Protein AF-A0A2P9GVI4-F1 (afdb_monomer)

Foldseek 3Di:
DQLLLLLVLCVVPPVVLNVQLVVLLCCCVPVVVHDCVDLVSVLVSCVVSVHPSVVSSVSSPDPVSVVVSVVVVVVCVVLVDDDPDWDADPSDIDHDPVCVVVVVVCVVPNDD

pLDDT: mean 96.64, std 3.84, range [67.56, 98.56]

Solvent-accessible surface area (backbone atoms only — not comparable to full-atom values): 6349 Å² total; per-residue (Å²): 110,60,52,63,31,36,45,53,45,25,54,74,77,38,55,89,40,30,63,52,34,51,54,46,49,50,41,36,40,77,75,66,71,42,60,54,72,39,69,69,54,38,38,50,42,29,45,78,34,73,42,65,32,67,62,44,52,54,54,31,67,36,67,68,43,50,51,51,52,49,50,54,51,54,51,40,45,76,71,68,58,65,88,75,54,64,47,71,59,99,83,48,78,41,70,39,78,88,34,50,74,57,53,54,48,35,76,74,68,42,88,125

Nearest PDB structures (foldseek):
  3fz5-assembly2_D  TM=9.239E-01  e=6.367E-06  Cereibacter sphaeroides 2.4.1
  3fz5-assembly1_A  TM=9.289E-01  e=1.807E-05  Cereibacter sphaeroides 2.4.1
  2imd-assembly1_A  TM=8.582E-01  e=8.414E-03  Pseudomonas putida
  3kzq-assembly3_D-3  TM=7.575E-01  e=2.127E-02  Vibrio parahaemolyticus
  6gho-assembly1_B  TM=7.658E-01  e=3.011E-02  Geobacillus kaustophilus HTA426

Sequence (112 aa):
MHAARACLVLQSERPDLAPEFIHRAFRAYFAEGRNISDIEVLRRVLQESGAQASAVLEAAARSDTKERLKSAIDESIARGVFGAPYFIVDGEPFWGNDRLAQMERWLASGPF

Mean predicted aligned error: 2.85 Å

Secondary structure (DSSP, 8-state):
-HHHHHHHHHHHH-TTTHHHHHHHHHHHHHTT---TTSHHHHHHHHHHTT--HHHHHHHHHSHHHHHHHHHHHHHHHHTT--SSSEEEETTEEEESGGGHHHHHHHHHH---

Structure (mmCIF, N/CA/C/O backbone):
data_AF-A0A2P9GVI4-F1
#
_entry.id   AF-A0A2P9GVI4-F1
#
loop_
_atom_site.group_PDB
_atom_site.id
_atom_site.type_symbol
_atom_site.label_atom_id
_atom_site.label_alt_id
_atom_site.label_comp_id
_atom_site.label_asym_id
_atom_site.label_entity_id
_atom_site.label_seq_id
_atom_site.pdbx_PDB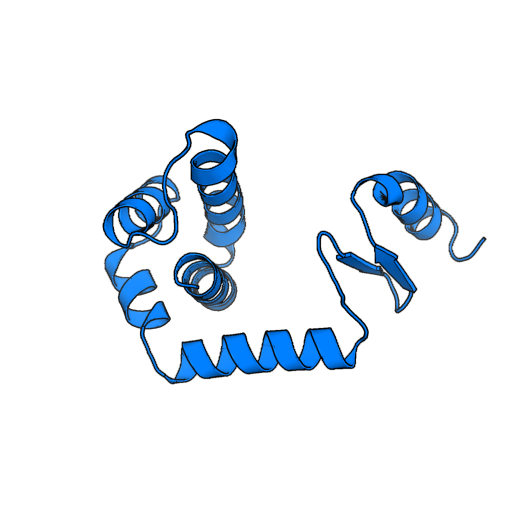_ins_code
_atom_site.Cartn_x
_atom_site.Cartn_y
_atom_site.Cartn_z
_atom_site.occupancy
_atom_site.B_iso_or_equiv
_atom_site.auth_seq_id
_atom_site.auth_comp_id
_atom_site.auth_asym_id
_atom_site.auth_atom_id
_atom_site.pdbx_PDB_model_num
ATOM 1 N N . MET A 1 1 ? 0.933 3.607 9.748 1.00 67.56 1 MET A N 1
ATOM 2 C CA . MET A 1 1 ? 1.132 2.156 10.014 1.00 67.56 1 MET A CA 1
ATOM 3 C C . MET A 1 1 ? -0.174 1.352 10.113 1.00 67.56 1 MET A C 1
ATOM 5 O O . MET A 1 1 ? -0.168 0.188 9.730 1.00 67.56 1 MET A O 1
ATOM 9 N N . HIS A 1 2 ? -1.282 1.910 10.624 1.00 85.62 2 HIS A N 1
ATOM 10 C CA . HIS A 1 2 ? -2.561 1.181 10.710 1.00 85.62 2 HIS A CA 1
ATOM 11 C C . HIS A 1 2 ? -3.174 0.875 9.336 1.00 85.62 2 HIS A C 1
ATOM 13 O O . HIS A 1 2 ? -3.494 -0.279 9.075 1.00 85.62 2 HIS A O 1
ATOM 19 N N . ALA A 1 3 ? -3.224 1.857 8.429 1.00 96.06 3 ALA A N 1
ATOM 20 C CA . ALA A 1 3 ? -3.748 1.660 7.074 1.00 96.06 3 ALA A CA 1
ATOM 21 C C . ALA A 1 3 ? -2.993 0.578 6.273 1.00 96.06 3 ALA A C 1
ATOM 23 O O . ALA A 1 3 ? -3.621 -0.245 5.619 1.00 96.06 3 ALA A O 1
ATOM 24 N N . ALA A 1 4 ? -1.659 0.517 6.378 1.00 97.06 4 ALA A N 1
ATOM 25 C CA . ALA A 1 4 ? -0.852 -0.506 5.701 1.00 97.06 4 ALA A CA 1
ATOM 26 C C . ALA A 1 4 ? -1.149 -1.928 6.212 1.00 97.06 4 ALA A C 1
ATOM 28 O O . ALA A 1 4 ? -1.286 -2.851 5.417 1.00 97.06 4 ALA A O 1
ATOM 29 N N . ARG A 1 5 ? -1.312 -2.106 7.532 1.00 97.69 5 ARG A N 1
ATOM 30 C CA . ARG A 1 5 ? -1.710 -3.404 8.104 1.00 97.69 5 ARG A CA 1
ATOM 31 C C . ARG A 1 5 ? -3.144 -3.777 7.738 1.00 97.69 5 ARG A C 1
ATOM 33 O O . ARG A 1 5 ? -3.388 -4.935 7.437 1.00 97.69 5 ARG A O 1
ATOM 40 N N . ALA A 1 6 ? -4.068 -2.816 7.715 1.00 98.00 6 ALA A N 1
ATOM 41 C CA . ALA A 1 6 ? -5.431 -3.054 7.241 1.00 98.00 6 ALA A CA 1
ATOM 42 C C . ALA A 1 6 ? -5.446 -3.497 5.767 1.00 98.00 6 ALA A C 1
ATOM 44 O O . ALA A 1 6 ? -6.128 -4.460 5.432 1.00 98.00 6 ALA A O 1
ATOM 45 N N . CYS A 1 7 ? -4.630 -2.862 4.915 1.00 98.12 7 CYS A N 1
ATOM 46 C CA . CYS A 1 7 ? -4.429 -3.288 3.528 1.00 98.12 7 CYS A CA 1
ATOM 47 C C . CYS A 1 7 ? -3.918 -4.734 3.456 1.00 98.12 7 CYS A C 1
ATOM 49 O O . CYS A 1 7 ?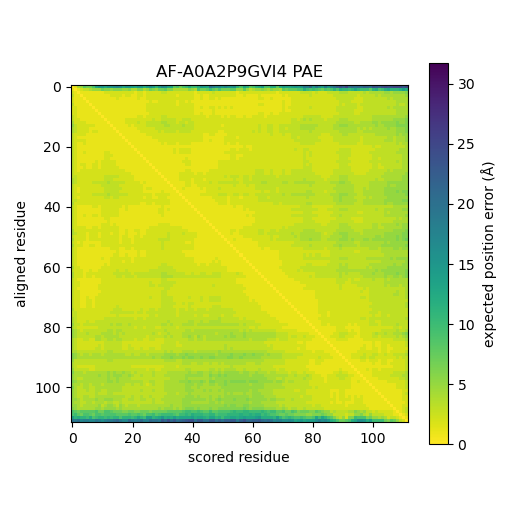 -4.505 -5.551 2.756 1.00 98.12 7 CYS A O 1
ATOM 51 N N . LEU A 1 8 ? -2.883 -5.070 4.236 1.00 97.94 8 LEU A N 1
ATOM 52 C CA . LEU A 1 8 ? -2.308 -6.417 4.278 1.00 97.94 8 LEU A CA 1
ATOM 53 C C . LEU A 1 8 ? -3.330 -7.481 4.719 1.00 97.94 8 LEU A C 1
ATOM 55 O O . LEU A 1 8 ? -3.377 -8.560 4.135 1.00 97.94 8 LEU A O 1
ATOM 59 N N . VAL A 1 9 ? -4.160 -7.176 5.724 1.00 98.25 9 VAL A N 1
ATOM 60 C CA . VAL A 1 9 ? -5.249 -8.060 6.178 1.00 98.25 9 VAL A CA 1
ATOM 61 C C . VAL A 1 9 ? -6.255 -8.285 5.056 1.00 98.25 9 VAL A C 1
ATOM 63 O O . VAL A 1 9 ? -6.550 -9.435 4.736 1.00 98.25 9 VAL A O 1
ATOM 66 N N . LEU A 1 10 ? -6.738 -7.210 4.422 1.00 98.31 10 LEU A N 1
ATOM 67 C CA . LEU A 1 10 ? -7.681 -7.307 3.308 1.00 98.31 10 LEU A CA 1
ATOM 68 C C . LEU A 1 10 ? -7.089 -8.106 2.146 1.00 98.31 10 LEU A C 1
ATOM 70 O O . LEU A 1 10 ? -7.749 -9.002 1.645 1.00 98.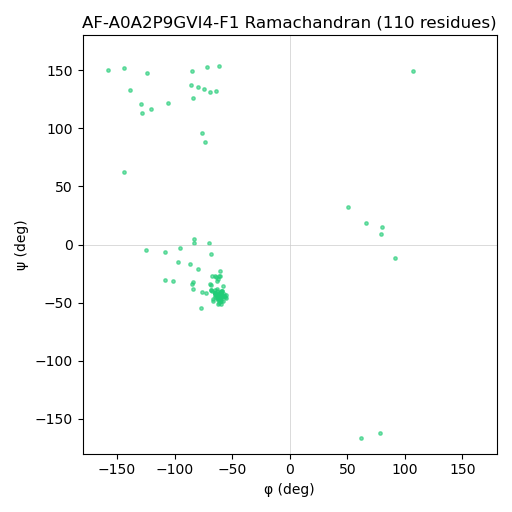31 10 LEU A O 1
ATOM 74 N N . GLN A 1 11 ? -5.834 -7.868 1.768 1.00 97.69 11 GLN A N 1
ATOM 75 C CA . GLN A 1 11 ? -5.171 -8.638 0.713 1.00 97.69 11 GLN A CA 1
ATOM 76 C C . GLN A 1 11 ? -5.131 -10.143 1.011 1.00 97.69 11 GLN A C 1
ATOM 78 O O . GLN A 1 11 ? -5.270 -10.936 0.085 1.00 97.69 11 GLN A O 1
ATOM 83 N N . SER A 1 12 ? -4.965 -10.547 2.277 1.00 96.94 12 SER A N 1
ATOM 84 C CA . SER A 1 12 ? -4.947 -11.970 2.639 1.00 96.94 12 SER A CA 1
ATOM 85 C C . SER A 1 12 ? -6.320 -12.597 2.879 1.00 96.94 12 SER A C 1
ATOM 87 O O . SER A 1 12 ? -6.490 -13.778 2.600 1.00 96.94 12 SER A O 1
ATOM 89 N N . GLU A 1 13 ? -7.286 -11.851 3.417 1.00 96.75 13 GLU A N 1
ATOM 90 C CA . GLU A 1 13 ? -8.560 -12.415 3.893 1.00 96.75 13 GLU A CA 1
ATOM 91 C C . GLU A 1 13 ? -9.753 -12.058 2.996 1.00 96.75 13 GLU A C 1
ATOM 93 O O . GLU A 1 13 ? -10.707 -12.826 2.900 1.00 96.75 13 GLU A O 1
ATOM 98 N N . AR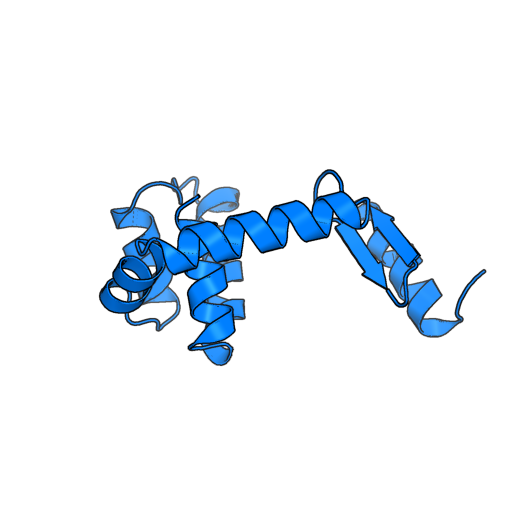G A 1 14 ? -9.714 -10.890 2.346 1.00 97.12 14 ARG A N 1
ATOM 99 C CA . ARG A 1 14 ? -10.775 -10.320 1.498 1.00 97.12 14 ARG A CA 1
ATOM 100 C C . ARG A 1 14 ? -10.172 -9.575 0.301 1.00 97.12 14 ARG A C 1
ATOM 102 O O . ARG A 1 14 ? -10.332 -8.353 0.193 1.00 97.12 14 ARG A O 1
ATOM 109 N N . PRO A 1 15 ? -9.438 -10.278 -0.586 1.00 97.50 15 PRO A N 1
ATOM 110 C CA . PRO A 1 15 ? -8.738 -9.646 -1.705 1.00 97.50 15 PRO A CA 1
ATOM 111 C C . PRO A 1 15 ? -9.692 -8.910 -2.655 1.00 97.50 15 PRO A C 1
ATOM 113 O O . PRO A 1 15 ? -9.277 -7.966 -3.320 1.00 97.50 15 PRO A O 1
ATOM 116 N N . ASP A 1 16 ? -10.974 -9.283 -2.660 1.00 98.06 16 ASP A N 1
ATOM 117 C CA . ASP A 1 16 ? -12.054 -8.605 -3.376 1.00 98.06 16 ASP A CA 1
ATOM 118 C C . ASP A 1 16 ? -12.298 -7.161 -2.899 1.00 98.06 16 ASP A C 1
ATOM 120 O O . ASP A 1 16 ? -12.693 -6.313 -3.695 1.00 98.06 16 ASP A O 1
ATOM 124 N N . LEU A 1 17 ? -12.022 -6.855 -1.626 1.00 98.06 17 LEU A N 1
ATOM 125 C CA . LEU A 1 17 ? -12.237 -5.527 -1.033 1.00 98.06 17 LEU A CA 1
ATOM 126 C C . LEU A 1 17 ? -10.973 -4.656 -0.996 1.00 98.06 17 LEU A C 1
ATOM 128 O O . LEU A 1 17 ? -11.060 -3.448 -0.762 1.00 98.06 17 LEU A O 1
ATOM 132 N N . ALA A 1 18 ? -9.791 -5.243 -1.198 1.00 98.00 18 ALA A N 1
ATOM 133 C CA . ALA A 1 18 ? -8.527 -4.520 -1.083 1.00 98.00 18 ALA A CA 1
ATOM 134 C C . ALA A 1 18 ? -8.389 -3.351 -2.086 1.00 98.00 18 ALA A C 1
ATOM 136 O O . ALA A 1 18 ? -7.987 -2.271 -1.644 1.00 98.00 18 ALA A O 1
ATOM 137 N N . PRO A 1 19 ? -8.746 -3.484 -3.384 1.00 98.25 19 PRO A N 1
ATOM 138 C CA . PRO A 1 19 ? -8.643 -2.375 -4.337 1.00 98.25 19 PRO A CA 1
ATOM 139 C C . PRO A 1 19 ? -9.498 -1.169 -3.940 1.00 98.25 19 PRO A C 1
ATOM 141 O O . PRO A 1 19 ? -9.007 -0.039 -3.924 1.00 98.25 19 PRO A O 1
ATOM 144 N N . GLU A 1 20 ? -10.753 -1.409 -3.550 1.00 98.44 20 GLU A N 1
ATOM 145 C CA . GLU A 1 20 ? -11.670 -0.348 -3.123 1.00 98.44 20 GLU A CA 1
ATOM 146 C C . GLU A 1 20 ? -11.149 0.361 -1.866 1.00 98.44 20 GLU A C 1
ATOM 148 O O . GLU A 1 20 ? -11.113 1.593 -1.808 1.00 98.44 20 GLU A O 1
ATOM 153 N N . PHE A 1 21 ? -10.652 -0.403 -0.889 1.00 98.56 21 PHE A N 1
ATOM 154 C CA . PHE A 1 21 ? -10.025 0.163 0.302 1.00 98.56 21 PHE A CA 1
ATOM 155 C C . PHE A 1 21 ? -8.810 1.032 -0.024 1.00 98.56 21 PHE A C 1
ATOM 157 O O . PHE A 1 21 ? -8.687 2.131 0.521 1.00 98.56 21 PHE A O 1
ATOM 164 N N . ILE A 1 22 ? -7.925 0.578 -0.916 1.00 98.19 22 ILE A N 1
ATOM 165 C CA . ILE A 1 22 ? -6.749 1.348 -1.337 1.00 98.19 22 ILE A CA 1
ATOM 166 C C . ILE A 1 22 ? -7.196 2.673 -1.962 1.00 98.19 22 ILE A C 1
ATOM 168 O O . ILE A 1 22 ? -6.744 3.731 -1.520 1.00 98.19 22 ILE A O 1
ATOM 172 N N . HIS A 1 23 ? -8.124 2.647 -2.923 1.00 98.38 23 HIS A N 1
ATOM 173 C CA . HIS A 1 23 ? -8.621 3.866 -3.565 1.00 98.38 23 HIS A CA 1
ATOM 174 C C . HIS A 1 23 ? -9.238 4.844 -2.561 1.00 98.38 23 HIS A C 1
ATOM 176 O O . HIS A 1 23 ? -8.928 6.039 -2.596 1.00 98.38 23 HIS A O 1
ATOM 182 N N . ARG A 1 24 ? -10.055 4.355 -1.622 1.00 98.38 24 ARG A N 1
ATOM 183 C CA . ARG A 1 24 ? -10.657 5.202 -0.584 1.00 98.38 24 ARG A CA 1
ATOM 184 C C . ARG A 1 24 ? -9.640 5.746 0.405 1.00 98.38 24 ARG A C 1
ATOM 186 O O . ARG A 1 24 ? -9.728 6.916 0.761 1.00 98.38 24 ARG A O 1
ATOM 193 N N . ALA A 1 25 ? -8.658 4.951 0.823 1.00 98.19 25 ALA A N 1
ATOM 194 C CA . ALA A 1 25 ? -7.601 5.409 1.720 1.00 98.19 25 ALA A CA 1
ATOM 195 C C . ALA A 1 25 ? -6.746 6.508 1.067 1.00 98.19 25 ALA A C 1
ATOM 197 O O . ALA A 1 25 ? -6.470 7.528 1.702 1.00 98.19 25 ALA A O 1
ATOM 198 N N . PHE A 1 26 ? -6.383 6.339 -0.210 1.00 98.06 26 PHE A N 1
ATOM 199 C CA . PHE A 1 26 ? -5.681 7.367 -0.981 1.00 98.06 26 PHE A CA 1
ATOM 200 C C . PHE A 1 26 ? -6.524 8.634 -1.127 1.00 98.06 26 PHE A C 1
ATOM 202 O O . PHE A 1 26 ? -6.027 9.724 -0.852 1.00 98.06 26 PHE A O 1
ATOM 209 N N . ARG A 1 27 ? -7.805 8.512 -1.496 1.00 98.44 27 ARG A N 1
ATOM 210 C CA . ARG A 1 27 ? -8.716 9.659 -1.607 1.00 98.44 27 ARG A CA 1
ATOM 211 C C . ARG A 1 27 ? -8.863 10.399 -0.276 1.00 98.44 27 ARG A C 1
ATOM 213 O O . ARG A 1 27 ? -8.698 11.616 -0.240 1.00 98.44 27 ARG A O 1
ATOM 220 N N . ALA A 1 28 ? -9.107 9.669 0.812 1.00 98.25 28 ALA A N 1
ATOM 221 C CA . ALA A 1 28 ? -9.254 10.233 2.147 1.00 98.25 28 ALA A CA 1
ATOM 222 C C . ALA A 1 28 ? -8.025 11.066 2.542 1.00 98.25 28 ALA A C 1
ATOM 224 O O . ALA A 1 28 ? -8.169 12.173 3.054 1.00 98.25 28 ALA A O 1
ATOM 225 N N . TYR A 1 29 ? -6.819 10.566 2.268 1.00 97.94 29 TYR A N 1
ATOM 226 C CA . TYR A 1 29 ? -5.587 11.265 2.617 1.00 97.94 29 TYR A CA 1
ATOM 227 C C . TYR A 1 29 ? -5.258 12.423 1.664 1.00 97.94 29 TYR A C 1
ATOM 229 O O . TYR A 1 29 ? -5.084 13.554 2.109 1.00 97.94 29 TYR A O 1
ATOM 237 N N . PHE A 1 30 ? -5.188 12.156 0.358 1.00 97.94 30 PHE A N 1
ATOM 238 C CA . PHE A 1 30 ? -4.669 13.110 -0.627 1.00 97.94 30 PHE A CA 1
ATOM 239 C C . PHE A 1 30 ? -5.699 14.126 -1.121 1.00 97.94 30 PHE A C 1
ATOM 241 O O . PHE A 1 30 ? -5.322 15.247 -1.446 1.00 97.94 30 PHE A O 1
ATOM 248 N N . ALA A 1 31 ? -6.977 13.751 -1.205 1.00 98.31 31 ALA A N 1
ATOM 249 C CA . ALA A 1 31 ? -8.025 14.627 -1.731 1.00 98.31 31 ALA A CA 1
ATOM 250 C C . ALA A 1 31 ? -8.874 15.269 -0.625 1.00 98.31 31 ALA A C 1
ATOM 252 O O . ALA A 1 31 ? -9.353 16.386 -0.794 1.00 98.31 31 ALA A O 1
ATOM 253 N N . GLU A 1 32 ? -9.068 14.576 0.501 1.00 98.00 32 GLU A N 1
ATOM 254 C CA . GLU A 1 32 ? -9.987 15.006 1.567 1.00 98.00 32 GLU A CA 1
ATOM 255 C C . GLU A 1 32 ? -9.266 15.502 2.833 1.00 98.00 32 GLU A C 1
ATOM 257 O O . GLU A 1 32 ? -9.918 15.992 3.754 1.00 98.00 32 GLU A O 1
ATOM 262 N N . GLY A 1 33 ? -7.936 15.373 2.914 1.00 97.56 33 GLY A N 1
ATOM 263 C CA . GLY A 1 33 ? -7.142 15.832 4.061 1.00 97.56 33 GLY A CA 1
ATOM 264 C C . GLY A 1 33 ? -7.410 15.076 5.370 1.00 97.56 33 GLY A C 1
ATOM 265 O O . GLY A 1 33 ? -7.089 15.566 6.453 1.00 97.56 33 GLY A O 1
ATOM 266 N N . ARG A 1 34 ? -8.008 13.882 5.308 1.00 97.62 34 ARG A N 1
ATOM 267 C CA . ARG A 1 34 ? -8.305 13.047 6.479 1.00 97.62 34 ARG A CA 1
ATOM 268 C C . ARG A 1 34 ? -7.057 12.292 6.935 1.00 97.62 34 ARG A C 1
ATOM 270 O O . ARG A 1 34 ? -6.362 11.655 6.144 1.00 97.62 34 ARG A O 1
ATOM 277 N N . ASN A 1 35 ? -6.813 12.267 8.245 1.00 96.75 35 ASN A N 1
ATOM 278 C CA . ASN A 1 35 ? -5.697 11.521 8.822 1.00 96.75 35 ASN A CA 1
ATOM 279 C C . ASN A 1 35 ? -5.983 10.009 8.863 1.00 96.75 35 ASN A C 1
ATOM 281 O O . ASN A 1 35 ? -6.554 9.506 9.823 1.00 96.75 35 ASN A O 1
ATOM 285 N N . ILE A 1 36 ? -5.523 9.256 7.863 1.00 96.31 36 ILE A N 1
ATOM 286 C CA . ILE A 1 36 ? -5.672 7.786 7.809 1.00 96.31 36 ILE A CA 1
ATOM 287 C C . ILE A 1 36 ? -4.814 7.013 8.835 1.00 96.31 36 ILE A C 1
ATOM 289 O O . ILE A 1 36 ? -4.818 5.779 8.847 1.00 96.31 36 ILE A O 1
ATOM 293 N N . SER A 1 37 ? -4.049 7.708 9.686 1.00 93.88 37 SER A N 1
ATOM 294 C CA . SER A 1 37 ? -3.415 7.099 10.865 1.00 93.88 37 SER A CA 1
ATOM 295 C C . SER A 1 37 ? -4.328 7.096 12.092 1.00 93.88 37 SER A C 1
ATOM 297 O O . SER A 1 37 ? -4.054 6.346 13.026 1.00 93.88 37 SER A O 1
ATOM 299 N N . ASP A 1 38 ? -5.395 7.897 12.084 1.00 96.31 38 ASP A N 1
ATOM 300 C CA . ASP A 1 38 ? -6.435 7.884 13.107 1.00 96.31 38 ASP A CA 1
ATOM 301 C C . ASP A 1 38 ? -7.336 6.647 12.940 1.00 96.31 38 ASP A C 1
ATOM 303 O O . ASP A 1 38 ? -7.752 6.295 11.830 1.00 96.31 38 ASP A O 1
ATOM 307 N N . ILE A 1 39 ? -7.621 5.964 14.051 1.00 96.06 39 ILE A N 1
ATOM 308 C CA . ILE A 1 39 ? -8.357 4.696 14.048 1.00 96.06 39 ILE A CA 1
ATOM 309 C C . ILE A 1 39 ? -9.830 4.869 13.660 1.00 96.06 39 ILE A C 1
ATOM 311 O O . ILE A 1 39 ? -10.389 4.008 12.982 1.00 96.06 39 ILE A O 1
ATOM 315 N N . GLU A 1 40 ? -10.446 5.989 14.036 1.00 97.25 40 GLU A N 1
ATOM 316 C CA . GLU A 1 40 ? -11.836 6.310 13.726 1.00 97.25 40 GLU A CA 1
ATOM 317 C C . GLU A 1 40 ? -11.977 6.663 12.246 1.00 97.25 40 GLU A C 1
ATOM 319 O O . GLU A 1 40 ? -12.894 6.185 11.571 1.00 97.25 40 GLU A O 1
ATOM 324 N N . VAL A 1 41 ? -11.027 7.437 11.711 1.00 97.88 41 VAL A N 1
ATOM 325 C CA . VAL A 1 41 ? -10.954 7.730 10.273 1.00 97.88 41 VAL A CA 1
ATOM 326 C C . VAL A 1 41 ? -10.781 6.442 9.477 1.00 97.88 41 VAL A C 1
ATOM 328 O O . VAL A 1 41 ? -11.504 6.232 8.501 1.00 97.88 41 VAL A O 1
ATOM 331 N N . LEU A 1 42 ? -9.857 5.572 9.892 1.00 97.88 42 LEU A N 1
ATOM 332 C CA . LEU A 1 42 ? -9.596 4.305 9.215 1.00 97.88 42 LEU A CA 1
ATOM 333 C C . LEU A 1 42 ? -10.802 3.359 9.281 1.00 97.88 42 LEU A C 1
ATOM 335 O O . LEU A 1 42 ? -11.120 2.718 8.280 1.00 97.88 42 LEU A O 1
ATOM 339 N N . ARG A 1 43 ? -11.515 3.307 10.417 1.00 98.50 43 ARG A N 1
ATOM 340 C CA . ARG A 1 43 ? -12.752 2.523 10.546 1.00 98.50 43 ARG A CA 1
ATOM 341 C C . ARG A 1 43 ? -13.796 2.961 9.523 1.00 98.50 43 ARG A C 1
ATOM 343 O O . ARG A 1 43 ? -14.382 2.103 8.870 1.00 98.50 43 ARG A O 1
ATOM 350 N N . ARG A 1 44 ? -13.984 4.273 9.344 1.00 98.38 44 ARG A N 1
ATOM 351 C CA . ARG A 1 44 ? -14.911 4.817 8.338 1.00 98.38 44 ARG A CA 1
ATOM 352 C C . ARG A 1 44 ? -14.497 4.432 6.921 1.00 98.38 44 ARG A C 1
ATOM 354 O O . ARG A 1 44 ? -15.330 3.931 6.180 1.00 98.38 44 ARG A O 1
ATOM 361 N N . VAL A 1 45 ? -13.212 4.575 6.571 1.00 98.50 45 VAL A N 1
ATOM 362 C CA . VAL A 1 45 ? -12.700 4.148 5.250 1.00 98.50 45 VAL A CA 1
ATOM 363 C C . VAL A 1 45 ? -12.992 2.664 5.004 1.00 98.50 45 VAL A C 1
ATOM 365 O O . VAL A 1 45 ? -13.471 2.303 3.934 1.00 98.50 45 VAL A O 1
ATOM 368 N N . LEU A 1 46 ? -12.751 1.798 5.993 1.00 98.50 46 LEU A N 1
ATOM 369 C CA . LEU A 1 46 ? -13.028 0.361 5.885 1.00 98.50 46 LEU A CA 1
ATOM 370 C C . LEU A 1 46 ? -14.519 0.069 5.665 1.00 98.50 46 LEU A C 1
ATOM 372 O O . LEU A 1 46 ? -14.856 -0.713 4.780 1.00 98.50 46 LEU A O 1
ATOM 376 N N . GLN A 1 47 ? -15.403 0.722 6.423 1.00 98.44 47 GLN A N 1
ATOM 377 C CA . GLN A 1 47 ? -16.857 0.582 6.269 1.00 98.44 47 GLN A CA 1
ATOM 378 C C . GLN A 1 47 ? -17.330 1.048 4.890 1.00 98.44 47 GLN A C 1
ATOM 380 O O . GLN A 1 47 ? -18.084 0.346 4.224 1.00 98.44 47 GLN A O 1
ATOM 385 N N . GLU A 1 48 ? -16.844 2.204 4.438 1.00 97.94 48 GLU A N 1
ATOM 386 C CA . GLU A 1 48 ? -17.121 2.751 3.108 1.00 97.94 48 GLU A CA 1
ATOM 387 C C . GLU A 1 48 ? -16.633 1.821 1.984 1.00 97.94 48 GLU A C 1
ATOM 389 O O . GLU A 1 48 ? -17.213 1.815 0.903 1.00 97.94 48 GLU A O 1
ATOM 394 N N . SER A 1 49 ? -15.604 1.010 2.253 1.00 97.56 49 SER A N 1
ATOM 395 C CA . SER A 1 49 ? -15.071 -0.005 1.332 1.00 97.56 49 SER A CA 1
ATOM 396 C C . SER A 1 49 ? -15.842 -1.333 1.373 1.00 97.56 49 SER A C 1
ATOM 398 O O . SER A 1 49 ? -15.441 -2.289 0.716 1.00 97.56 49 SER A O 1
ATOM 400 N N . GLY A 1 50 ? -16.903 -1.441 2.182 1.00 97.44 50 GLY A N 1
ATOM 401 C CA . GLY A 1 50 ? -17.681 -2.672 2.362 1.00 97.44 50 GLY A CA 1
ATOM 402 C C . GLY A 1 50 ? -17.043 -3.710 3.295 1.00 97.44 50 GLY A C 1
ATOM 403 O O . GLY A 1 50 ? -17.536 -4.834 3.396 1.00 97.44 50 GLY A O 1
ATOM 404 N N . ALA A 1 51 ? -15.958 -3.362 3.993 1.00 97.94 51 ALA A N 1
ATOM 405 C CA . ALA A 1 51 ? -15.284 -4.263 4.920 1.00 97.94 51 ALA A CA 1
ATOM 406 C C . ALA A 1 51 ? -15.925 -4.243 6.316 1.00 97.94 51 ALA A C 1
ATOM 408 O O . ALA A 1 51 ? -16.39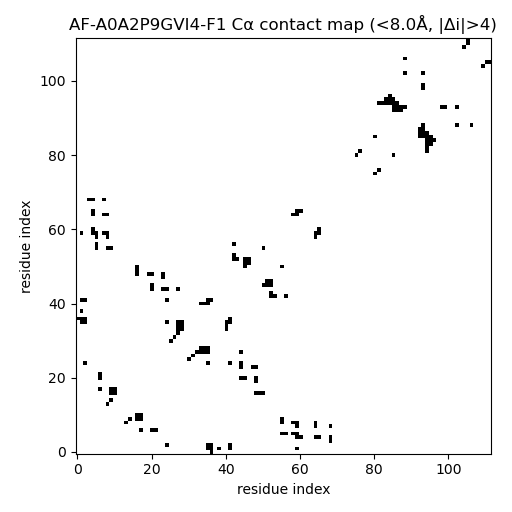9 -3.214 6.803 1.00 97.94 51 ALA A O 1
ATOM 409 N N . GLN A 1 52 ? -15.853 -5.379 7.017 1.00 97.94 52 GLN A N 1
ATOM 410 C CA . GLN A 1 52 ? -16.180 -5.449 8.442 1.00 97.94 52 GLN A CA 1
ATOM 411 C C . GLN A 1 52 ? -15.057 -4.807 9.257 1.00 97.94 52 GLN A C 1
ATOM 413 O O . GLN A 1 52 ? -14.094 -5.462 9.655 1.00 97.94 52 GLN A O 1
ATOM 418 N N . ALA A 1 53 ? -15.161 -3.495 9.467 1.00 97.75 53 ALA A N 1
ATOM 419 C CA . ALA A 1 53 ? -14.047 -2.696 9.956 1.00 97.75 53 ALA A CA 1
ATOM 420 C C . ALA A 1 53 ? -13.496 -3.161 11.312 1.00 97.75 53 ALA A C 1
ATOM 422 O O . ALA A 1 53 ? -12.281 -3.209 11.464 1.00 97.75 53 ALA A O 1
ATOM 423 N N . SER A 1 54 ? -14.344 -3.555 12.269 1.00 97.75 54 SER A N 1
ATOM 424 C CA . SER A 1 54 ? -13.869 -4.067 13.566 1.00 97.75 54 SER A CA 1
ATOM 425 C C . SER A 1 54 ? -12.999 -5.314 13.403 1.00 97.75 54 SER A C 1
ATOM 427 O O . SER A 1 54 ? -11.887 -5.337 13.919 1.00 97.75 54 SER A O 1
ATOM 429 N N . ALA A 1 55 ? -13.440 -6.287 12.597 1.00 97.94 55 ALA A N 1
ATOM 430 C CA . ALA A 1 55 ? -12.680 -7.510 12.339 1.00 97.94 55 ALA A CA 1
ATOM 431 C C . ALA A 1 55 ? -11.325 -7.213 11.672 1.00 97.94 55 ALA A C 1
ATOM 433 O O . ALA A 1 55 ? -10.293 -7.731 12.096 1.00 97.94 55 ALA A O 1
ATOM 434 N N . VAL A 1 56 ? -11.302 -6.317 10.677 1.00 98.31 56 VAL A N 1
ATOM 435 C CA . VAL A 1 56 ? -10.054 -5.920 10.001 1.00 98.31 56 VAL A CA 1
ATOM 436 C C . VAL A 1 56 ? -9.109 -5.191 10.956 1.00 98.31 56 VAL A C 1
ATOM 438 O O . VAL A 1 56 ? -7.905 -5.440 10.939 1.00 98.31 56 VAL A O 1
ATOM 441 N N . LEU A 1 57 ? -9.625 -4.292 11.798 1.00 97.75 57 LEU A N 1
ATOM 442 C CA . LEU A 1 57 ? -8.814 -3.538 12.756 1.00 97.75 57 LEU A CA 1
ATOM 443 C C . LEU A 1 57 ? -8.244 -4.434 13.863 1.00 97.75 57 LEU A C 1
ATOM 445 O O . LEU A 1 57 ? -7.080 -4.268 14.232 1.00 97.75 57 LEU A O 1
ATOM 449 N N . GLU A 1 58 ? -9.024 -5.398 14.353 1.00 97.50 58 GLU A N 1
ATOM 450 C CA . GLU A 1 58 ? -8.575 -6.410 15.313 1.00 97.50 58 GLU A CA 1
ATOM 451 C C . GLU A 1 58 ? -7.462 -7.277 14.716 1.00 97.50 58 GLU A C 1
ATOM 453 O O . GLU A 1 58 ? -6.377 -7.374 15.296 1.00 97.50 58 GLU A O 1
ATOM 458 N N . ALA A 1 59 ? -7.672 -7.825 13.514 1.00 97.75 59 ALA A N 1
ATOM 459 C CA . ALA A 1 59 ? -6.660 -8.595 12.792 1.00 97.75 59 ALA A CA 1
ATOM 460 C C . ALA A 1 59 ? -5.394 -7.763 12.517 1.00 97.75 59 ALA A C 1
ATOM 462 O O . ALA A 1 59 ? -4.270 -8.232 12.716 1.00 97.75 59 ALA A O 1
ATOM 463 N N . ALA A 1 60 ? -5.552 -6.491 12.139 1.00 97.25 60 ALA A N 1
ATOM 464 C CA . ALA A 1 60 ? -4.440 -5.575 11.908 1.00 97.25 60 ALA A CA 1
ATOM 465 C C . ALA A 1 60 ? -3.644 -5.270 13.187 1.00 97.25 60 ALA A C 1
ATOM 467 O O . ALA A 1 60 ? -2.457 -4.938 13.108 1.00 97.25 60 ALA A O 1
ATOM 468 N N . ALA A 1 61 ? -4.266 -5.356 14.367 1.00 96.56 61 ALA A N 1
ATOM 469 C CA . ALA A 1 61 ? -3.631 -5.077 15.651 1.00 96.56 61 ALA A CA 1
ATOM 470 C C . ALA A 1 61 ? -2.773 -6.237 16.185 1.00 96.56 61 ALA A C 1
ATOM 472 O O . ALA A 1 61 ? -1.872 -5.973 16.994 1.00 96.56 61 ALA A O 1
ATOM 473 N N . ARG A 1 62 ? -3.008 -7.471 15.719 1.00 97.81 62 ARG A N 1
ATOM 474 C CA . ARG A 1 62 ? -2.295 -8.677 16.167 1.00 97.81 62 ARG A CA 1
ATOM 475 C C . ARG A 1 62 ? -0.785 -8.619 15.883 1.00 97.81 62 ARG A C 1
ATOM 477 O O . ARG A 1 62 ? -0.329 -7.911 14.980 1.00 97.81 62 ARG A O 1
ATOM 484 N N . SER A 1 63 ? -0.000 -9.343 16.684 1.00 97.69 63 SER A N 1
ATOM 485 C CA . SER A 1 63 ? 1.464 -9.409 16.555 1.00 97.69 63 SER A CA 1
ATOM 486 C C . SER A 1 63 ? 1.902 -10.055 15.243 1.00 97.69 63 SER A C 1
ATOM 488 O O . SER A 1 63 ? 2.764 -9.494 14.571 1.00 97.69 63 SER A O 1
ATOM 490 N N . ASP A 1 64 ? 1.240 -11.135 14.820 1.00 97.31 64 ASP A N 1
ATOM 491 C CA . ASP A 1 64 ? 1.516 -11.824 13.553 1.00 97.31 64 ASP A CA 1
ATOM 492 C C . ASP A 1 64 ? 1.382 -10.875 12.353 1.00 97.31 64 ASP A C 1
ATOM 494 O O . ASP A 1 64 ? 2.239 -10.846 11.475 1.00 97.31 64 ASP A O 1
ATOM 498 N N . THR A 1 65 ? 0.357 -10.018 12.332 1.00 97.56 65 THR A N 1
ATOM 499 C CA . THR A 1 65 ? 0.173 -9.047 11.244 1.00 97.56 65 THR A CA 1
ATOM 500 C C . THR A 1 65 ? 1.251 -7.960 11.240 1.00 97.56 65 THR A C 1
ATOM 502 O O . THR A 1 65 ? 1.666 -7.496 10.174 1.00 97.56 65 THR A O 1
ATOM 505 N N . LYS A 1 66 ? 1.729 -7.534 12.418 1.00 97.25 66 LYS A N 1
ATOM 506 C CA . LYS A 1 66 ? 2.846 -6.578 12.519 1.00 97.25 66 LYS A CA 1
ATOM 507 C C . LYS A 1 66 ? 4.135 -7.188 11.976 1.00 97.25 66 LYS A C 1
ATOM 509 O O . LYS A 1 66 ? 4.833 -6.525 11.213 1.00 97.25 66 LYS A O 1
ATOM 514 N N . GLU A 1 67 ? 4.418 -8.431 12.349 1.00 98.00 67 GLU A N 1
ATOM 515 C CA . GLU A 1 67 ? 5.584 -9.178 11.880 1.00 98.00 67 GLU A CA 1
ATOM 516 C C . GLU A 1 67 ? 5.517 -9.411 10.372 1.00 98.00 67 GLU A C 1
ATOM 518 O O . GLU A 1 67 ? 6.467 -9.076 9.676 1.00 98.00 67 GLU A O 1
ATOM 523 N N . ARG A 1 68 ? 4.367 -9.842 9.839 1.00 97.44 68 ARG A N 1
ATOM 524 C CA . ARG A 1 68 ? 4.160 -10.005 8.391 1.00 97.44 68 ARG A CA 1
ATOM 525 C C . ARG A 1 68 ? 4.417 -8.716 7.612 1.00 97.44 68 ARG A C 1
ATOM 527 O O . ARG A 1 68 ? 5.090 -8.759 6.586 1.00 97.44 68 ARG A O 1
ATOM 534 N N . LEU A 1 69 ? 3.919 -7.568 8.088 1.00 97.69 69 LEU A N 1
ATOM 535 C CA . LEU A 1 69 ? 4.191 -6.287 7.427 1.00 97.69 69 LEU A CA 1
ATOM 536 C C . LEU A 1 69 ? 5.682 -5.934 7.486 1.00 97.69 69 LEU A C 1
ATOM 538 O O . LEU A 1 69 ? 6.234 -5.469 6.492 1.00 97.69 69 LEU A O 1
ATOM 542 N N . LYS A 1 70 ? 6.335 -6.160 8.631 1.00 97.94 70 LYS A N 1
ATOM 543 C CA . LYS A 1 70 ? 7.776 -5.942 8.775 1.00 97.94 70 LYS A CA 1
ATOM 544 C C . LYS A 1 70 ? 8.570 -6.821 7.806 1.00 97.94 70 LYS A C 1
ATOM 546 O O . LYS A 1 70 ? 9.404 -6.290 7.085 1.00 97.94 70 LYS A O 1
ATOM 551 N N . SER A 1 71 ? 8.272 -8.116 7.736 1.00 98.00 71 SER A N 1
ATOM 552 C CA . SER A 1 71 ? 8.928 -9.046 6.814 1.00 98.00 71 SER A CA 1
ATOM 553 C C . SER A 1 71 ? 8.730 -8.651 5.352 1.00 98.00 71 SER A C 1
ATOM 555 O O . SER A 1 71 ? 9.695 -8.668 4.600 1.00 98.00 71 SER A O 1
ATOM 557 N N . ALA A 1 72 ? 7.525 -8.226 4.954 1.00 96.62 72 ALA A N 1
ATOM 558 C CA . ALA A 1 72 ? 7.266 -7.756 3.591 1.00 96.62 72 ALA A CA 1
ATOM 559 C C . ALA A 1 72 ? 8.075 -6.492 3.238 1.00 96.62 72 ALA A C 1
ATOM 561 O O . ALA A 1 72 ? 8.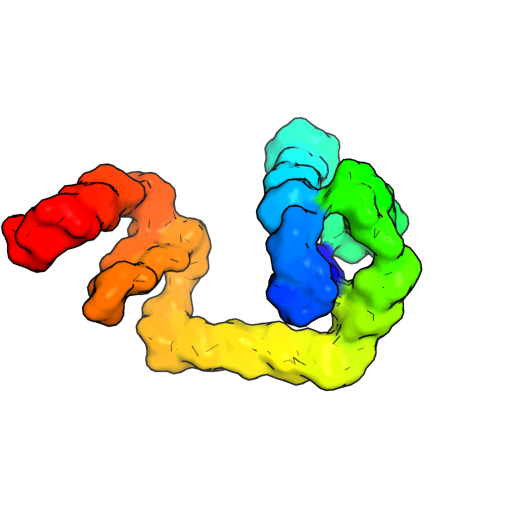570 -6.354 2.119 1.00 96.62 72 ALA A O 1
ATOM 562 N N . ILE A 1 73 ? 8.241 -5.573 4.197 1.00 96.81 73 ILE A N 1
ATOM 563 C CA . ILE A 1 73 ? 9.102 -4.395 4.027 1.00 96.81 73 ILE A CA 1
ATOM 564 C C . ILE A 1 73 ? 10.570 -4.823 3.914 1.00 96.81 73 ILE A C 1
ATOM 566 O O . ILE A 1 73 ? 11.244 -4.405 2.975 1.00 96.81 73 ILE A O 1
ATOM 570 N N . ASP A 1 74 ? 11.051 -5.675 4.820 1.00 98.25 74 ASP A N 1
ATOM 571 C CA . ASP A 1 74 ? 12.438 -6.154 4.829 1.00 98.25 74 ASP A CA 1
ATOM 572 C C . ASP A 1 74 ? 12.776 -6.903 3.517 1.00 98.25 74 ASP A C 1
ATOM 574 O O . ASP A 1 74 ? 13.832 -6.674 2.927 1.00 98.25 74 ASP A O 1
ATOM 578 N N . GLU A 1 75 ? 11.852 -7.716 2.991 1.00 97.50 75 GLU A N 1
ATOM 579 C CA . GLU A 1 75 ? 11.978 -8.379 1.686 1.00 97.50 75 GLU A CA 1
ATOM 580 C C . GLU A 1 75 ? 12.042 -7.367 0.531 1.00 97.50 75 GLU A C 1
ATOM 582 O O . GLU A 1 75 ? 12.888 -7.487 -0.356 1.00 97.50 75 GLU A O 1
ATOM 587 N N . SER A 1 76 ? 11.187 -6.337 0.542 1.00 97.12 76 SER A N 1
ATOM 588 C CA . SER A 1 76 ? 11.218 -5.291 -0.489 1.00 97.12 76 SER A CA 1
ATOM 589 C C . SER A 1 76 ? 12.561 -4.552 -0.514 1.00 97.12 76 SER A C 1
ATOM 591 O O . SER A 1 76 ? 13.133 -4.340 -1.584 1.00 97.12 76 SER A O 1
ATOM 593 N N . ILE A 1 77 ? 13.120 -4.249 0.662 1.00 97.69 77 ILE A N 1
ATOM 594 C CA . ILE A 1 77 ? 14.430 -3.606 0.799 1.00 97.69 77 ILE A CA 1
ATOM 595 C C . ILE A 1 77 ? 15.532 -4.535 0.279 1.00 97.69 77 ILE A C 1
ATOM 597 O O . ILE A 1 77 ? 16.401 -4.091 -0.471 1.00 97.69 77 ILE A O 1
ATOM 601 N N . ALA A 1 78 ? 15.482 -5.828 0.613 1.00 97.56 78 ALA A N 1
ATOM 602 C CA . ALA A 1 78 ? 16.435 -6.823 0.118 1.00 97.56 78 ALA A CA 1
ATOM 603 C C . ALA A 1 78 ? 16.405 -6.969 -1.416 1.00 97.56 78 ALA A C 1
ATOM 605 O O . ALA A 1 78 ? 17.424 -7.288 -2.026 1.00 97.56 78 ALA A O 1
ATOM 606 N N . ARG A 1 79 ? 15.260 -6.680 -2.048 1.00 96.62 79 ARG A N 1
ATOM 607 C CA . ARG A 1 79 ? 15.087 -6.622 -3.510 1.00 96.62 79 ARG A CA 1
ATOM 608 C C . ARG A 1 79 ? 15.504 -5.285 -4.137 1.00 96.62 79 ARG A C 1
ATOM 610 O O . ARG A 1 79 ? 15.313 -5.098 -5.334 1.00 96.62 79 ARG A O 1
ATOM 617 N N . GLY A 1 80 ? 16.058 -4.358 -3.356 1.00 97.38 80 GLY A N 1
ATOM 618 C CA . GLY A 1 80 ? 16.519 -3.056 -3.836 1.00 97.38 80 GLY A CA 1
ATOM 619 C C . GLY A 1 80 ? 15.412 -2.013 -4.012 1.00 97.38 80 GLY A C 1
ATOM 620 O O . GLY A 1 80 ? 15.651 -0.992 -4.656 1.00 97.38 80 GLY A O 1
ATOM 621 N N . VAL A 1 81 ? 14.214 -2.232 -3.456 1.00 98.38 81 VAL A N 1
ATOM 622 C CA . VAL A 1 81 ? 13.131 -1.238 -3.487 1.00 98.38 81 VAL A CA 1
ATOM 623 C C . VAL A 1 81 ? 13.489 -0.049 -2.596 1.00 98.38 81 VAL A C 1
ATOM 625 O O . VAL A 1 81 ? 13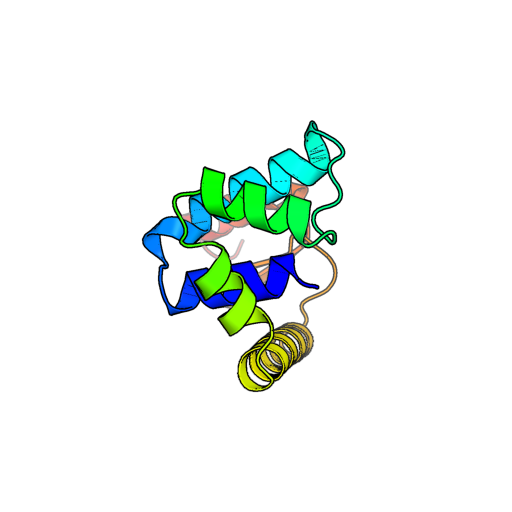.850 -0.208 -1.429 1.00 98.38 81 VAL A O 1
ATOM 628 N N . PHE A 1 82 ? 13.328 1.159 -3.133 1.00 97.06 82 PHE A N 1
ATOM 629 C CA . PHE A 1 82 ? 13.447 2.413 -2.392 1.00 97.06 82 PHE A CA 1
ATOM 630 C C . PHE A 1 82 ? 12.436 3.443 -2.908 1.00 97.06 82 PHE A C 1
ATOM 632 O O . PHE A 1 82 ? 12.053 3.435 -4.075 1.00 97.06 82 PHE A O 1
ATOM 639 N N . GLY A 1 83 ? 12.007 4.359 -2.038 1.00 96.19 83 GLY A N 1
ATOM 640 C CA . GLY A 1 83 ? 11.007 5.369 -2.393 1.00 96.19 83 GLY A CA 1
ATOM 641 C C . GLY A 1 83 ? 9.645 4.775 -2.786 1.00 96.19 83 GLY A C 1
ATOM 642 O O . GLY A 1 83 ? 9.351 3.611 -2.525 1.00 96.19 83 GLY A O 1
ATOM 643 N N . ALA A 1 84 ? 8.786 5.606 -3.379 1.00 95.50 84 ALA A N 1
ATOM 644 C CA . ALA A 1 84 ? 7.491 5.200 -3.920 1.00 95.50 84 ALA A CA 1
ATOM 645 C C . ALA A 1 84 ? 7.002 6.208 -4.986 1.00 95.50 84 ALA A C 1
ATOM 647 O O . ALA A 1 84 ? 7.301 7.397 -4.852 1.00 95.50 84 ALA A O 1
ATOM 648 N N . PRO A 1 85 ? 6.217 5.777 -5.996 1.00 96.88 85 PRO A N 1
ATOM 649 C CA . PRO A 1 85 ? 5.922 4.380 -6.322 1.00 96.88 85 PRO A CA 1
ATOM 650 C C . PRO A 1 85 ? 7.142 3.671 -6.935 1.00 96.88 85 PRO A C 1
ATOM 652 O O . PRO A 1 85 ? 8.003 4.310 -7.540 1.00 96.88 85 PRO A O 1
ATOM 655 N N . TYR A 1 86 ? 7.216 2.353 -6.761 1.00 98.06 86 TYR A N 1
ATOM 656 C CA . TYR A 1 86 ? 8.278 1.496 -7.290 1.00 98.06 86 TYR A CA 1
ATOM 657 C C . TYR A 1 86 ? 7.645 0.207 -7.815 1.00 98.06 86 TYR A C 1
ATOM 659 O O . TYR A 1 86 ? 6.821 -0.398 -7.127 1.00 98.06 86 TYR A O 1
ATOM 667 N N . PHE A 1 87 ? 8.025 -0.207 -9.016 1.00 97.38 87 PHE A N 1
ATOM 668 C CA . PHE A 1 87 ? 7.499 -1.384 -9.698 1.00 97.38 87 PHE A CA 1
ATOM 669 C C . PHE A 1 87 ? 8.651 -2.317 -10.071 1.00 97.38 87 PHE A C 1
ATOM 671 O O . PHE A 1 87 ? 9.756 -1.856 -10.342 1.00 97.38 87 PHE A O 1
ATOM 678 N N . ILE A 1 88 ? 8.394 -3.625 -10.077 1.00 96.50 88 ILE A N 1
ATOM 679 C CA . ILE A 1 88 ? 9.330 -4.634 -10.585 1.00 96.50 88 ILE A CA 1
ATOM 680 C C . ILE A 1 88 ? 8.559 -5.508 -11.571 1.00 96.50 88 ILE A C 1
ATOM 682 O O . ILE A 1 88 ? 7.570 -6.126 -11.177 1.00 96.50 88 ILE A O 1
ATOM 686 N N . VAL A 1 89 ? 9.011 -5.567 -12.823 1.00 95.88 89 VAL A N 1
ATOM 687 C CA . VAL A 1 89 ? 8.412 -6.376 -13.897 1.00 95.88 89 VAL A CA 1
ATOM 688 C C . VAL A 1 89 ? 9.470 -7.346 -14.404 1.00 95.88 89 VAL A C 1
ATOM 690 O O . VAL A 1 89 ? 10.511 -6.911 -14.874 1.00 95.88 89 VAL A O 1
ATOM 693 N N . ASP A 1 90 ? 9.242 -8.653 -14.256 1.00 93.00 90 ASP A N 1
ATOM 694 C CA . ASP A 1 90 ? 10.191 -9.706 -14.667 1.00 93.00 90 ASP A CA 1
ATOM 695 C C . ASP A 1 90 ? 11.631 -9.514 -14.141 1.00 93.00 90 ASP A C 1
ATOM 697 O O . ASP A 1 90 ? 12.609 -9.895 -14.776 1.00 93.00 90 ASP A O 1
ATOM 701 N N . GLY A 1 91 ? 11.763 -8.919 -12.950 1.00 94.12 91 GLY A N 1
ATOM 702 C CA . GLY A 1 91 ? 13.050 -8.594 -12.323 1.00 94.12 91 GLY A CA 1
ATOM 703 C C . GLY A 1 91 ? 13.586 -7.193 -12.640 1.00 94.12 91 GLY A C 1
ATOM 704 O O . GLY A 1 91 ? 14.483 -6.739 -11.935 1.00 94.12 91 GLY A O 1
ATOM 705 N N . GLU A 1 92 ? 13.006 -6.481 -13.608 1.00 96.44 92 GLU A N 1
ATOM 706 C CA . GLU A 1 92 ? 13.409 -5.125 -13.988 1.00 96.44 92 GLU A CA 1
ATOM 707 C C . GLU A 1 92 ? 12.748 -4.058 -13.094 1.00 96.44 92 GLU A C 1
ATOM 709 O O . GLU A 1 92 ? 11.515 -4.039 -12.975 1.00 96.44 92 GLU A O 1
ATOM 714 N N . PRO A 1 93 ? 13.527 -3.159 -12.462 1.00 97.06 93 PRO A N 1
ATOM 715 C CA . PRO A 1 93 ? 13.002 -2.111 -11.593 1.00 97.06 93 PRO A CA 1
ATOM 716 C C . PRO A 1 93 ? 12.587 -0.829 -12.339 1.00 97.06 93 PRO A C 1
ATOM 718 O O . PRO A 1 93 ? 13.339 -0.272 -13.135 1.00 97.06 93 PRO A O 1
ATOM 721 N N . PHE A 1 94 ? 11.435 -0.264 -11.967 1.00 97.50 94 PHE A N 1
ATOM 722 C CA . PHE A 1 94 ? 10.956 1.047 -12.421 1.00 97.50 94 PHE A CA 1
ATOM 723 C C . PHE A 1 94 ? 10.565 1.910 -11.216 1.00 97.50 94 PHE A C 1
ATOM 725 O O . PHE A 1 94 ? 9.587 1.625 -10.523 1.00 97.50 94 PHE A O 1
ATOM 732 N N . TRP A 1 95 ? 11.310 2.987 -10.964 1.00 98.00 95 TRP A N 1
ATOM 733 C CA . TRP A 1 95 ? 11.051 3.906 -9.851 1.00 98.00 95 TRP A CA 1
ATOM 734 C C . TRP A 1 95 ? 10.452 5.227 -10.337 1.00 98.00 95 TRP A C 1
ATOM 736 O O . TRP A 1 95 ? 11.086 5.944 -11.109 1.00 98.00 95 TRP A O 1
ATOM 746 N N . GLY A 1 96 ? 9.261 5.562 -9.836 1.00 97.44 96 GLY A N 1
ATOM 747 C CA . GLY A 1 96 ? 8.561 6.810 -10.133 1.00 97.44 96 GLY A CA 1
ATOM 748 C C . GLY A 1 96 ? 7.348 6.641 -11.050 1.00 97.44 96 GLY A C 1
ATOM 749 O O . GLY A 1 96 ? 7.280 5.756 -11.901 1.00 97.44 96 GLY A O 1
ATOM 750 N N . ASN A 1 97 ? 6.355 7.515 -10.868 1.00 96.19 97 ASN A N 1
ATOM 751 C CA . ASN A 1 97 ? 5.147 7.544 -11.703 1.00 96.19 97 ASN A CA 1
ATOM 752 C C . ASN A 1 97 ? 5.448 7.972 -13.153 1.00 96.19 97 ASN A C 1
ATOM 754 O O . ASN A 1 97 ? 4.756 7.587 -14.088 1.00 96.19 97 ASN A O 1
ATOM 758 N N . ASP A 1 98 ? 6.508 8.748 -13.351 1.00 97.12 98 ASP A N 1
ATOM 759 C CA . ASP A 1 98 ? 7.033 9.156 -14.655 1.00 97.12 98 ASP A CA 1
ATOM 760 C C . ASP A 1 98 ? 7.646 7.992 -15.462 1.00 97.12 98 ASP A C 1
ATOM 762 O O . ASP A 1 98 ? 7.944 8.153 -16.646 1.00 97.12 98 ASP A O 1
ATOM 766 N N . ARG A 1 99 ? 7.787 6.799 -14.863 1.00 96.69 99 ARG A N 1
ATOM 767 C CA . ARG A 1 99 ? 8.298 5.586 -15.523 1.00 96.69 99 ARG A CA 1
ATOM 768 C C . ARG A 1 99 ? 7.231 4.655 -16.080 1.00 96.69 99 ARG A C 1
ATOM 770 O O . ARG A 1 99 ? 7.593 3.702 -16.766 1.00 96.69 99 ARG A O 1
ATOM 777 N N . LEU A 1 100 ? 5.942 4.944 -15.890 1.00 96.50 100 LEU A N 1
ATOM 778 C CA . LEU A 1 100 ? 4.862 4.084 -16.393 1.00 96.50 100 LEU A CA 1
ATOM 779 C C . LEU A 1 100 ? 4.940 3.866 -17.912 1.00 96.50 100 LEU A C 1
ATOM 781 O O . LEU A 1 100 ? 4.900 2.728 -18.361 1.00 96.50 100 LEU A O 1
ATOM 785 N N . ALA A 1 101 ? 5.189 4.916 -18.700 1.00 95.88 101 ALA A N 1
ATOM 786 C CA . ALA A 1 101 ? 5.331 4.785 -20.154 1.00 95.88 101 ALA A CA 1
ATOM 787 C C . ALA A 1 101 ? 6.544 3.928 -20.573 1.00 95.88 101 ALA A C 1
ATOM 789 O O . ALA A 1 101 ? 6.552 3.334 -21.649 1.00 95.88 101 ALA A O 1
ATOM 790 N N . GLN A 1 102 ? 7.603 3.884 -19.758 1.00 95.88 102 GLN A N 1
ATOM 791 C CA . GLN A 1 102 ? 8.760 3.020 -20.005 1.00 95.88 102 GLN A CA 1
ATOM 792 C C . GLN A 1 102 ? 8.440 1.564 -19.655 1.00 95.88 102 GLN A C 1
ATOM 794 O O . GLN A 1 102 ? 8.786 0.669 -20.420 1.00 95.88 102 GLN A O 1
ATOM 799 N N . MET A 1 103 ? 7.735 1.349 -18.545 1.00 96.62 103 MET A N 1
ATOM 800 C CA . MET A 1 103 ? 7.251 0.040 -18.116 1.00 96.62 103 MET A CA 1
ATOM 801 C C . MET A 1 103 ? 6.251 -0.561 -19.120 1.00 96.62 103 MET A C 1
ATOM 803 O O . MET A 1 103 ? 6.331 -1.743 -19.428 1.00 96.62 103 MET A O 1
ATOM 807 N N . GLU A 1 104 ? 5.351 0.243 -19.692 1.00 96.06 104 GLU A N 1
ATOM 808 C CA . GLU A 1 104 ? 4.428 -0.197 -20.752 1.00 96.06 104 GLU A CA 1
ATOM 809 C C . GLU A 1 104 ? 5.169 -0.662 -22.010 1.00 96.06 104 GLU A C 1
ATOM 811 O O . GLU A 1 104 ? 4.827 -1.700 -22.575 1.00 96.06 104 GLU A O 1
ATOM 816 N N . ARG A 1 105 ? 6.216 0.066 -22.431 1.00 96.06 105 ARG A N 1
ATOM 817 C CA . ARG A 1 105 ? 7.070 -0.375 -23.545 1.00 96.06 105 ARG A CA 1
ATOM 818 C C . ARG A 1 105 ? 7.759 -1.695 -23.223 1.00 96.06 105 ARG A C 1
ATOM 820 O O . ARG A 1 105 ? 7.702 -2.605 -24.038 1.00 96.06 105 ARG A O 1
ATOM 827 N N . TRP A 1 106 ? 8.328 -1.821 -22.025 1.00 96.75 106 TRP A N 1
ATOM 828 C CA . TRP A 1 106 ? 8.952 -3.064 -21.571 1.00 96.75 106 TRP A CA 1
ATOM 829 C C . TRP A 1 106 ? 7.990 -4.256 -21.640 1.00 96.75 106 TRP A C 1
ATOM 831 O O . TRP A 1 106 ? 8.342 -5.304 -22.168 1.00 96.75 106 TRP A O 1
ATOM 841 N N . LEU A 1 107 ? 6.751 -4.095 -21.166 1.00 96.31 107 LEU A N 1
ATOM 842 C CA . LEU A 1 107 ? 5.726 -5.143 -21.233 1.00 96.31 107 LEU A CA 1
ATOM 843 C C . LEU A 1 107 ? 5.355 -5.530 -22.674 1.00 96.31 107 LEU A C 1
ATOM 845 O O . LEU A 1 107 ? 4.983 -6.674 -22.924 1.00 96.31 107 LEU A O 1
ATOM 849 N N . ALA A 1 108 ? 5.428 -4.585 -23.615 1.00 96.81 108 ALA A N 1
ATOM 850 C CA . ALA A 1 108 ? 5.055 -4.806 -25.008 1.00 96.81 108 ALA A CA 1
ATOM 851 C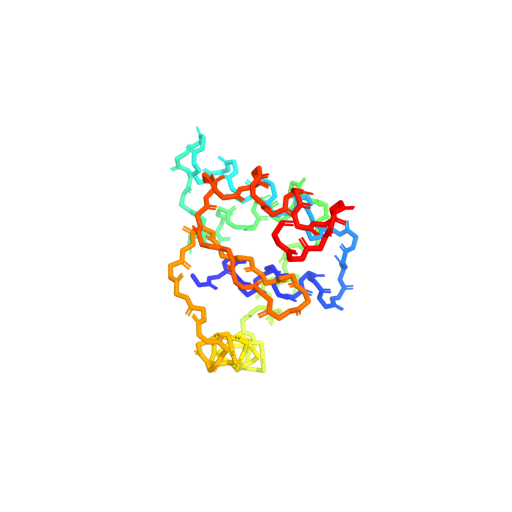 C . ALA A 1 108 ? 6.181 -5.423 -25.856 1.00 96.81 108 ALA A C 1
ATOM 853 O O . ALA A 1 108 ? 5.895 -6.238 -26.733 1.00 96.81 108 ALA A O 1
ATOM 854 N N . SER A 1 109 ? 7.436 -5.022 -25.633 1.00 95.62 109 SER A N 1
ATOM 855 C CA . SER A 1 109 ? 8.570 -5.383 -26.499 1.00 95.62 109 SER A CA 1
ATOM 856 C C . SER A 1 109 ? 9.746 -6.056 -25.789 1.00 95.62 109 SER A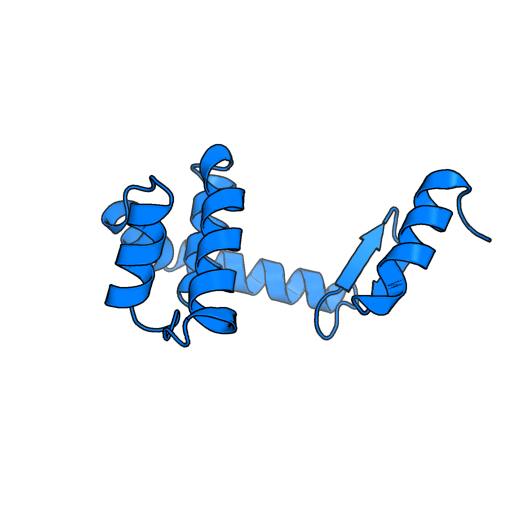 C 1
ATOM 858 O O . SER A 1 109 ? 10.670 -6.503 -26.463 1.00 95.62 109 SER A O 1
ATOM 860 N N . GLY A 1 110 ? 9.713 -6.184 -24.463 1.00 92.31 110 GLY A N 1
ATOM 861 C CA . GLY A 1 110 ? 10.837 -6.676 -23.670 1.00 92.31 110 GLY A CA 1
ATOM 862 C C . GLY A 1 110 ? 11.921 -5.610 -23.457 1.00 92.31 110 GLY A C 1
ATOM 863 O O . GLY A 1 110 ? 11.652 -4.412 -23.605 1.00 92.31 110 GLY A O 1
ATOM 864 N N . PRO A 1 111 ? 13.143 -6.019 -23.068 1.00 87.69 111 PRO A N 1
ATOM 865 C CA . PRO A 1 111 ? 14.242 -5.084 -22.881 1.00 87.69 111 PRO A CA 1
ATOM 866 C C . PRO A 1 111 ? 14.626 -4.412 -24.207 1.00 87.69 111 PRO A C 1
ATOM 868 O O . PRO A 1 111 ? 14.878 -5.104 -25.192 1.00 87.69 111 PRO A O 1
ATOM 871 N N . PHE A 1 112 ? 14.757 -3.079 -24.145 1.00 75.88 112 PHE A N 1
ATOM 872 C CA . PHE A 1 112 ? 15.159 -2.139 -25.210 1.00 75.88 112 PHE A CA 1
ATOM 873 C C . PHE A 1 112 ? 14.111 -1.890 -26.307 1.00 75.88 112 PHE A C 1
ATOM 875 O O . PHE A 1 112 ? 13.864 -2.778 -27.148 1.00 75.88 112 PHE A O 1
#

Radius of gyration: 16.07 Å; Cα contacts (8 Å, |Δi|>4): 107; chains: 1; bounding box: 34×28×43 Å